Protein AF-A0A8J7HJR4-F1 (afdb_monomer_lite)

Structure (mmCIF, N/CA/C/O backbone):
data_AF-A0A8J7HJR4-F1
#
_entry.id   AF-A0A8J7HJR4-F1
#
loop_
_atom_site.group_PDB
_atom_site.id
_atom_site.type_symbol
_atom_site.label_atom_id
_atom_site.label_alt_id
_atom_site.label_comp_id
_atom_site.label_asym_id
_atom_site.label_entity_id
_atom_site.label_seq_id
_atom_site.pdbx_PDB_ins_code
_atom_site.Cartn_x
_atom_site.Cartn_y
_atom_site.Cartn_z
_atom_site.occupancy
_atom_site.B_iso_or_equiv
_atom_site.auth_seq_id
_atom_site.auth_comp_id
_atom_site.auth_asym_id
_atom_site.auth_atom_id
_atom_site.pdbx_PDB_model_num
ATOM 1 N N . MET A 1 1 ? 3.091 -7.899 -14.687 1.00 42.16 1 MET A N 1
ATOM 2 C CA . MET A 1 1 ? 3.617 -6.522 -14.605 1.00 42.16 1 MET A CA 1
ATOM 3 C C . MET A 1 1 ? 4.692 -6.532 -13.549 1.00 42.16 1 MET A C 1
ATOM 5 O O . MET A 1 1 ? 4.348 -6.659 -12.384 1.00 42.16 1 MET A O 1
ATOM 9 N N . ASN A 1 2 ? 5.954 -6.529 -13.955 1.00 44.50 2 ASN A N 1
ATOM 10 C CA . ASN A 1 2 ? 7.087 -6.546 -13.043 1.00 44.50 2 ASN A CA 1
ATOM 11 C C . ASN A 1 2 ? 7.675 -5.137 -12.958 1.00 44.50 2 ASN A C 1
ATOM 13 O O . ASN A 1 2 ? 7.742 -4.445 -13.973 1.00 44.50 2 ASN A O 1
ATOM 17 N N . ILE A 1 3 ? 8.033 -4.705 -11.754 1.00 49.38 3 ILE A N 1
ATOM 18 C CA . ILE A 1 3 ? 8.520 -3.350 -11.485 1.00 49.38 3 ILE A CA 1
ATOM 19 C C . ILE A 1 3 ? 9.956 -3.439 -11.013 1.00 49.38 3 ILE A C 1
ATOM 21 O O . ILE A 1 3 ? 10.260 -4.231 -10.126 1.00 49.38 3 ILE A O 1
ATOM 25 N N . CYS A 1 4 ? 10.804 -2.644 -11.647 1.00 39.94 4 CYS A N 1
ATOM 26 C CA . CYS A 1 4 ? 12.239 -2.572 -11.482 1.00 39.94 4 CYS A CA 1
ATOM 27 C C . CYS A 1 4 ? 12.630 -1.228 -10.867 1.00 39.94 4 CYS A C 1
ATOM 29 O O . CYS A 1 4 ? 11.958 -0.211 -11.057 1.00 39.94 4 CYS A O 1
ATOM 31 N N . THR A 1 5 ? 13.767 -1.220 -10.181 1.00 48.25 5 THR A N 1
ATOM 32 C CA . THR A 1 5 ? 14.448 0.001 -9.759 1.00 48.25 5 THR A CA 1
ATOM 33 C C . THR A 1 5 ? 15.842 0.078 -10.417 1.00 48.25 5 THR A C 1
ATOM 35 O O . THR A 1 5 ? 16.839 0.039 -9.713 1.00 48.25 5 THR A O 1
ATOM 38 N N . GLN A 1 6 ? 15.897 0.180 -11.759 1.00 42.16 6 GLN A N 1
ATOM 39 C CA . GLN A 1 6 ? 17.087 0.340 -12.652 1.00 42.16 6 GLN A CA 1
ATOM 40 C C . GLN A 1 6 ? 18.170 -0.787 -12.608 1.00 42.16 6 GLN A C 1
ATOM 42 O O . GLN A 1 6 ? 17.997 -1.717 -11.830 1.00 42.16 6 GLN A O 1
ATOM 47 N N . PRO A 1 7 ? 19.161 -0.872 -13.545 1.00 38.62 7 PRO A N 1
ATOM 48 C CA . PRO A 1 7 ? 19.097 -1.822 -14.656 1.00 38.62 7 PRO A CA 1
ATOM 49 C C . PRO A 1 7 ? 20.004 -3.073 -14.536 1.00 38.62 7 PRO A C 1
ATOM 51 O O . PRO A 1 7 ? 20.947 -3.174 -13.749 1.00 38.62 7 PRO A O 1
ATOM 54 N N . ILE A 1 8 ? 19.719 -4.056 -15.394 1.00 52.50 8 ILE A N 1
ATOM 55 C CA . ILE A 1 8 ? 19.506 -5.464 -15.023 1.00 52.50 8 ILE A CA 1
ATOM 56 C C . ILE A 1 8 ? 20.652 -6.421 -15.406 1.00 52.50 8 ILE A C 1
ATOM 58 O O . ILE A 1 8 ? 21.388 -6.226 -16.366 1.00 52.50 8 ILE A O 1
ATOM 62 N N . SER A 1 9 ? 20.733 -7.532 -14.663 1.00 31.62 9 SER A N 1
ATOM 63 C CA . SER A 1 9 ? 20.903 -8.880 -15.238 1.00 31.62 9 SER A CA 1
ATOM 64 C C . SER A 1 9 ? 20.199 -9.888 -14.310 1.00 31.62 9 SER A C 1
ATOM 66 O O . SER A 1 9 ? 20.703 -10.143 -13.220 1.00 31.62 9 SER A O 1
ATOM 68 N N . GLU A 1 10 ? 19.017 -10.341 -14.740 1.00 34.59 10 GLU A N 1
ATOM 69 C CA . GLU A 1 10 ? 18.136 -11.435 -14.276 1.00 34.59 10 GLU A CA 1
ATOM 70 C C . GLU A 1 10 ? 18.038 -11.773 -12.769 1.00 34.59 10 GLU A C 1
ATOM 72 O O . GLU A 1 10 ? 18.988 -12.221 -12.134 1.00 34.59 10 GLU A O 1
ATOM 77 N N . GLY A 1 11 ? 16.815 -11.677 -12.223 1.00 44.59 11 GLY A N 1
ATOM 78 C CA . GLY A 1 11 ? 16.329 -12.458 -11.069 1.00 44.59 11 GLY A CA 1
ATOM 79 C C . GLY A 1 11 ? 16.979 -12.241 -9.695 1.00 44.59 11 GLY A C 1
ATOM 80 O O . GLY A 1 11 ? 16.551 -12.866 -8.726 1.00 44.59 11 GLY A O 1
ATOM 81 N N . LEU A 1 12 ? 17.983 -11.376 -9.576 1.00 46.38 12 LEU A N 1
ATOM 82 C CA . LEU A 1 12 ? 18.772 -11.186 -8.361 1.00 46.38 12 LEU A CA 1
ATOM 83 C C . LEU A 1 12 ? 18.632 -9.769 -7.815 1.00 46.38 12 LEU A C 1
ATOM 85 O O . LEU A 1 12 ? 18.844 -8.793 -8.532 1.00 46.38 12 LEU A O 1
ATOM 89 N N . GLY A 1 13 ? 18.382 -9.673 -6.508 1.00 51.94 13 GLY A N 1
ATOM 90 C CA . GLY A 1 13 ? 18.598 -8.429 -5.790 1.00 51.94 13 GLY A CA 1
ATOM 91 C C . GLY A 1 13 ? 20.072 -8.029 -5.875 1.00 51.94 13 GLY A C 1
ATOM 92 O O . GLY A 1 13 ? 20.927 -8.791 -5.422 1.00 51.94 13 GLY A O 1
ATOM 93 N N . LYS A 1 14 ? 20.394 -6.876 -6.469 1.00 55.72 14 LYS A N 1
ATOM 94 C CA . LYS A 1 14 ? 21.778 -6.377 -6.530 1.00 55.72 14 LYS A CA 1
ATOM 95 C C . LYS A 1 14 ? 22.025 -5.434 -5.363 1.00 55.72 14 LYS A C 1
ATOM 97 O O . LYS A 1 14 ? 21.285 -4.473 -5.191 1.00 55.72 14 LYS A O 1
ATOM 102 N N . GLN A 1 15 ? 23.063 -5.718 -4.576 1.00 57.41 15 GLN A N 1
ATOM 103 C CA . GLN A 1 15 ? 23.584 -4.808 -3.562 1.00 57.41 15 GLN A CA 1
ATOM 104 C C . GLN A 1 15 ? 24.820 -4.105 -4.132 1.00 57.41 15 GLN A C 1
ATOM 106 O O . GLN A 1 15 ? 25.858 -4.740 -4.301 1.00 57.41 15 GLN A O 1
ATOM 111 N N . ILE A 1 16 ? 24.719 -2.814 -4.446 1.00 63.34 16 ILE A N 1
ATOM 112 C CA . ILE A 1 16 ? 25.873 -2.012 -4.876 1.00 63.34 16 ILE A CA 1
ATOM 113 C C . ILE A 1 16 ? 26.365 -1.228 -3.664 1.00 63.34 16 ILE A C 1
ATOM 115 O O . ILE A 1 16 ? 25.592 -0.477 -3.066 1.00 63.34 16 ILE A O 1
ATOM 119 N N . ILE A 1 17 ? 27.633 -1.430 -3.301 1.00 64.88 17 ILE A N 1
ATOM 120 C CA . ILE A 1 17 ? 28.303 -0.690 -2.231 1.00 64.88 17 ILE A CA 1
ATOM 121 C C . ILE A 1 17 ? 29.302 0.262 -2.872 1.00 64.88 17 ILE A C 1
ATOM 123 O O . ILE A 1 17 ? 30.333 -0.185 -3.362 1.00 64.88 17 ILE A O 1
ATOM 127 N N . ASN A 1 18 ? 28.995 1.555 -2.847 1.00 60.34 18 ASN A N 1
ATOM 128 C CA . ASN A 1 18 ? 29.923 2.626 -3.202 1.00 60.34 18 ASN A CA 1
ATOM 129 C C . ASN A 1 18 ? 29.868 3.668 -2.084 1.00 60.34 18 ASN A C 1
ATOM 131 O O . ASN A 1 18 ? 28.773 3.996 -1.624 1.00 60.34 18 ASN A O 1
ATOM 135 N N . ASP A 1 19 ? 31.021 4.182 -1.663 1.00 69.00 19 ASP A N 1
ATOM 136 C CA . ASP A 1 19 ? 31.118 5.331 -0.753 1.00 69.00 19 ASP A CA 1
ATOM 137 C C . ASP A 1 19 ? 30.2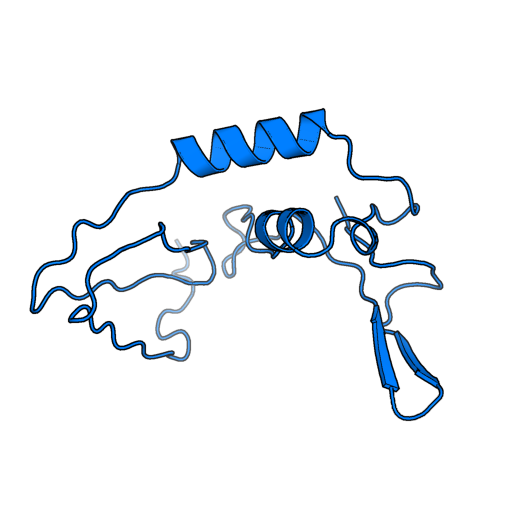57 5.190 0.524 1.00 69.00 19 ASP A C 1
ATOM 139 O O . ASP A 1 19 ? 29.402 6.025 0.810 1.00 69.00 19 ASP A O 1
ATOM 143 N N . ASP A 1 20 ? 30.426 4.082 1.260 1.00 79.81 20 ASP A N 1
ATOM 144 C CA . ASP A 1 20 ? 29.676 3.724 2.484 1.00 79.81 20 ASP A CA 1
ATOM 145 C C . ASP A 1 20 ? 28.142 3.600 2.332 1.00 79.81 20 ASP A C 1
ATOM 147 O O . ASP A 1 20 ? 27.420 3.423 3.317 1.00 79.81 20 ASP A O 1
ATOM 151 N N . SER A 1 21 ? 27.617 3.637 1.104 1.00 78.75 21 SER A N 1
ATOM 152 C CA . SER A 1 21 ? 26.189 3.492 0.811 1.00 78.75 21 SER A CA 1
ATOM 153 C C . SER A 1 21 ? 25.836 2.093 0.307 1.00 78.75 21 SER A C 1
ATOM 155 O O . SER A 1 21 ? 26.672 1.380 -0.242 1.00 78.75 21 SER A O 1
ATOM 157 N N . VAL A 1 22 ? 24.575 1.693 0.487 1.00 80.31 22 VAL A N 1
ATOM 158 C CA . VAL A 1 22 ? 24.025 0.435 -0.026 1.00 80.31 22 VAL A CA 1
ATOM 159 C C . VAL A 1 22 ? 22.833 0.744 -0.924 1.00 80.31 22 VAL A C 1
ATOM 161 O O . VAL A 1 22 ? 21.818 1.256 -0.452 1.00 80.31 22 VAL A O 1
ATOM 164 N N . ARG A 1 23 ? 22.928 0.385 -2.206 1.00 79.62 23 ARG A N 1
ATOM 165 C CA . ARG A 1 23 ? 21.805 0.414 -3.153 1.00 79.62 23 ARG A CA 1
ATOM 166 C C . ARG A 1 23 ? 21.279 -0.998 -3.366 1.00 79.62 23 ARG A C 1
ATOM 168 O O . ARG A 1 23 ? 22.071 -1.898 -3.627 1.00 79.62 23 ARG A O 1
ATOM 175 N N . ILE A 1 24 ? 19.964 -1.172 -3.244 1.00 79.25 24 ILE A N 1
ATOM 176 C CA . ILE A 1 24 ? 19.267 -2.447 -3.444 1.00 79.25 24 ILE A CA 1
ATOM 177 C C . ILE A 1 24 ? 18.282 -2.278 -4.590 1.00 79.25 24 ILE A C 1
ATOM 179 O O . ILE A 1 24 ? 17.443 -1.381 -4.549 1.00 79.25 24 ILE A O 1
ATOM 183 N N . GLU A 1 25 ? 18.363 -3.169 -5.567 1.00 78.00 25 GLU A N 1
ATOM 184 C CA . GLU A 1 25 ? 17.451 -3.214 -6.708 1.00 78.00 25 GLU A CA 1
ATOM 185 C C . GLU A 1 25 ? 16.785 -4.576 -6.765 1.00 78.00 25 GLU A C 1
ATOM 187 O O . GLU A 1 25 ? 17.440 -5.578 -6.497 1.00 78.00 25 GLU A O 1
ATOM 192 N N . TYR A 1 26 ? 15.498 -4.635 -7.085 1.00 81.12 26 TYR A N 1
ATOM 193 C CA . TYR A 1 26 ? 14.780 -5.898 -7.229 1.00 81.12 26 TYR A CA 1
ATOM 194 C C . TYR A 1 26 ? 13.616 -5.745 -8.201 1.00 81.12 26 TYR A C 1
ATOM 196 O O . TYR A 1 26 ? 13.035 -4.671 -8.339 1.00 81.12 26 TYR A O 1
ATOM 204 N N . ILE A 1 27 ? 13.284 -6.853 -8.862 1.00 85.19 27 ILE A N 1
ATOM 205 C CA . ILE A 1 27 ? 12.167 -6.954 -9.793 1.00 85.19 27 ILE A CA 1
ATOM 206 C C . ILE A 1 27 ? 11.099 -7.829 -9.153 1.00 85.19 27 ILE A C 1
ATOM 208 O O . ILE A 1 27 ? 11.384 -8.938 -8.699 1.00 85.19 27 ILE A O 1
ATOM 212 N N . PHE A 1 28 ? 9.863 -7.342 -9.107 1.00 85.75 28 PHE A N 1
ATOM 213 C CA . PHE A 1 28 ? 8.748 -8.087 -8.527 1.00 85.75 28 PHE A CA 1
ATOM 214 C C . PHE A 1 28 ? 7.452 -7.836 -9.289 1.00 85.75 28 PHE A C 1
ATOM 216 O O . PHE A 1 28 ? 7.232 -6.750 -9.825 1.00 85.75 28 PHE A O 1
ATOM 223 N N . SER A 1 29 ? 6.563 -8.830 -9.298 1.00 90.50 29 SER A N 1
ATOM 224 C CA . SER A 1 29 ? 5.235 -8.673 -9.885 1.00 90.50 29 SER A CA 1
ATOM 225 C C . SER A 1 29 ? 4.372 -7.724 -9.051 1.00 90.50 29 SER A C 1
ATOM 227 O O . SER A 1 29 ? 4.148 -7.952 -7.865 1.00 90.50 29 SER A O 1
ATOM 229 N N . ALA A 1 30 ? 3.835 -6.685 -9.692 1.00 90.94 30 ALA A N 1
ATOM 230 C CA . ALA A 1 30 ? 2.886 -5.727 -9.125 1.00 90.94 30 ALA A CA 1
ATOM 231 C C . ALA A 1 30 ? 1.641 -6.419 -8.552 1.00 90.94 30 ALA A C 1
ATOM 233 O O . ALA A 1 30 ? 1.087 -6.009 -7.534 1.00 90.94 30 ALA A O 1
ATOM 234 N N . VAL A 1 31 ? 1.210 -7.481 -9.230 1.00 92.56 31 VAL A N 1
ATOM 235 C CA . VAL A 1 31 ? 0.082 -8.321 -8.852 1.00 92.56 31 VAL A CA 1
ATOM 236 C C . VAL A 1 31 ? 0.619 -9.723 -8.620 1.00 92.56 31 VAL A C 1
ATOM 238 O O . VAL A 1 31 ? 1.299 -10.275 -9.484 1.00 92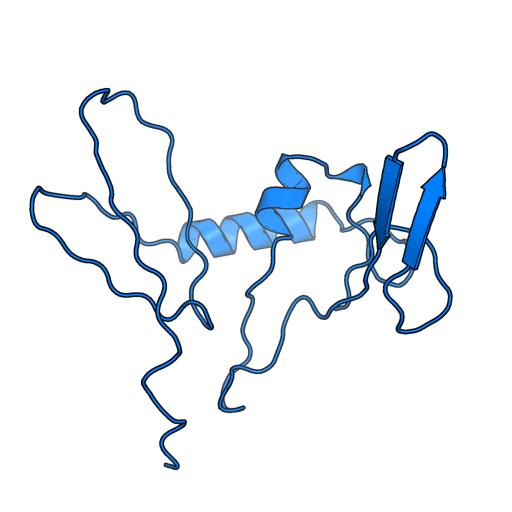.56 31 VAL A O 1
ATOM 241 N N . THR A 1 32 ? 0.331 -10.281 -7.450 1.00 89.88 32 THR A N 1
ATOM 242 C CA . THR A 1 32 ? 0.769 -11.622 -7.060 1.00 89.88 32 THR A CA 1
ATOM 243 C C . THR A 1 32 ? -0.421 -12.488 -6.677 1.00 89.88 32 THR A C 1
ATOM 245 O O . THR A 1 32 ? -1.516 -11.994 -6.402 1.00 89.88 32 THR A O 1
ATOM 248 N N . SER A 1 33 ? -0.218 -13.800 -6.631 1.00 90.38 33 SER A N 1
ATOM 249 C CA . SER A 1 33 ? -1.234 -14.704 -6.103 1.00 90.38 33 SER A CA 1
ATOM 250 C C . SER A 1 33 ? -1.322 -14.545 -4.588 1.00 90.38 33 SER A C 1
ATOM 252 O O . SER A 1 33 ? -0.314 -14.536 -3.882 1.00 90.38 33 SER A O 1
ATOM 254 N N . SER A 1 34 ? -2.545 -14.452 -4.070 1.00 88.31 34 SER A N 1
ATOM 255 C CA . SER A 1 34 ? -2.806 -14.529 -2.633 1.00 88.31 34 SER A CA 1
ATOM 256 C C . SER A 1 34 ? -2.181 -15.796 -2.045 1.00 88.31 34 SER A C 1
ATOM 258 O O . SER A 1 34 ? -2.019 -16.803 -2.736 1.00 88.31 34 SER A O 1
ATOM 260 N N . ARG A 1 35 ? -1.913 -15.790 -0.736 1.00 81.62 35 ARG A N 1
ATOM 261 C CA . ARG A 1 35 ? -1.302 -16.923 -0.019 1.00 81.62 35 ARG A CA 1
ATOM 262 C C . ARG A 1 35 ? -1.969 -18.284 -0.285 1.00 81.62 35 ARG A C 1
ATOM 264 O O . ARG A 1 35 ? -1.300 -19.306 -0.195 1.00 81.62 35 ARG A O 1
ATOM 271 N N . CYS A 1 36 ? -3.265 -18.300 -0.597 1.00 79.62 36 CYS A N 1
ATOM 272 C CA . CYS A 1 36 ? -4.037 -19.517 -0.863 1.00 79.62 36 CYS A CA 1
ATOM 273 C C . CYS A 1 36 ? -4.322 -19.766 -2.351 1.00 79.62 36 CYS A C 1
ATOM 275 O O . CYS A 1 36 ? -5.134 -20.625 -2.664 1.00 79.62 36 CYS A O 1
ATOM 277 N N . GLY A 1 37 ? -3.720 -19.000 -3.264 1.00 78.62 37 GLY A N 1
ATOM 278 C CA . GLY A 1 37 ? -3.826 -19.185 -4.717 1.00 78.62 37 GLY A CA 1
ATOM 279 C C . GLY A 1 37 ? -5.161 -18.784 -5.357 1.00 78.62 37 GLY A C 1
ATOM 280 O O . GLY A 1 37 ? -5.227 -18.651 -6.571 1.00 78.62 37 GLY A O 1
ATOM 281 N N . ASN A 1 38 ? -6.211 -18.535 -4.572 1.00 81.75 38 ASN A N 1
ATOM 282 C CA . ASN A 1 38 ? -7.568 -18.342 -5.105 1.00 81.75 38 ASN A CA 1
ATOM 283 C C . ASN A 1 38 ? -7.831 -16.954 -5.712 1.00 81.75 38 ASN A C 1
ATOM 285 O O . ASN A 1 38 ? -8.802 -16.775 -6.437 1.00 81.75 38 ASN A O 1
ATOM 289 N N . HIS A 1 39 ? -7.002 -15.961 -5.390 1.00 88.44 39 HIS A N 1
ATOM 290 C CA . HIS A 1 39 ? -7.190 -14.574 -5.819 1.00 88.44 39 HIS A CA 1
ATOM 291 C C . HIS A 1 39 ? -5.860 -13.934 -6.198 1.00 88.44 39 HIS A C 1
ATOM 293 O O . HIS A 1 39 ? -4.825 -14.284 -5.628 1.00 88.44 39 HIS A O 1
ATOM 299 N N . GLN A 1 40 ? -5.912 -12.964 -7.106 1.00 93.00 40 GLN A N 1
ATOM 300 C CA . GLN A 1 40 ? -4.822 -12.027 -7.357 1.00 93.00 40 GLN A CA 1
ATOM 301 C C . GLN A 1 40 ? -4.902 -10.872 -6.353 1.00 93.00 40 GLN A C 1
ATOM 303 O O . GLN A 1 40 ? -5.994 -10.408 -6.026 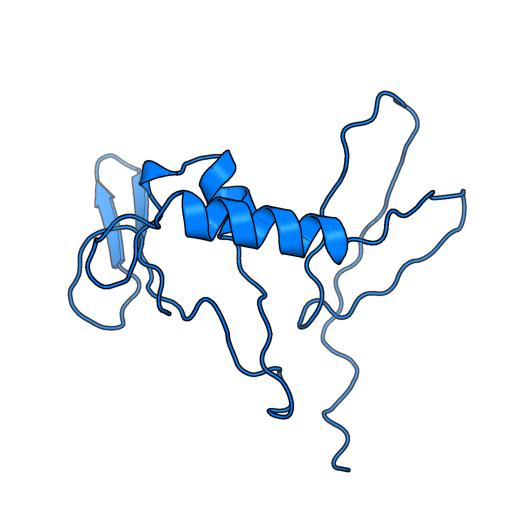1.00 93.00 40 GLN A O 1
ATOM 308 N N . VAL A 1 41 ? -3.756 -10.423 -5.851 1.00 93.06 41 VAL A N 1
ATOM 309 C CA . VAL A 1 41 ? -3.656 -9.337 -4.873 1.00 93.06 41 VAL A CA 1
ATOM 310 C C . VAL A 1 41 ? -2.646 -8.295 -5.334 1.00 93.06 41 VAL A C 1
ATOM 312 O O . VAL A 1 41 ? -1.577 -8.623 -5.851 1.00 93.06 41 VAL A O 1
ATOM 315 N N . PHE A 1 42 ? -2.995 -7.030 -5.123 1.00 94.31 42 PHE A N 1
ATOM 316 C CA . PHE A 1 42 ? -2.128 -5.880 -5.350 1.00 94.31 42 PHE A CA 1
ATOM 317 C C . PHE A 1 42 ? -1.639 -5.385 -3.987 1.00 94.31 42 PHE A C 1
ATOM 319 O O . PHE A 1 42 ? -2.279 -4.559 -3.345 1.00 94.31 42 PHE A O 1
ATOM 326 N N . ILE A 1 43 ? -0.549 -5.983 -3.503 1.00 91.81 43 ILE A N 1
ATOM 327 C CA . ILE A 1 43 ? 0.079 -5.654 -2.216 1.00 91.81 43 ILE A CA 1
ATOM 328 C C . ILE A 1 43 ? 1.537 -5.335 -2.490 1.00 91.81 43 ILE A C 1
ATOM 330 O O . ILE A 1 43 ? 2.384 -6.221 -2.563 1.00 91.81 43 ILE A O 1
ATOM 334 N N . ASN A 1 44 ? 1.806 -4.056 -2.713 1.00 92.12 44 ASN A N 1
ATOM 335 C CA . ASN A 1 44 ? 3.124 -3.545 -3.049 1.00 92.12 44 ASN A CA 1
ATOM 336 C C . ASN A 1 44 ? 3.236 -2.066 -2.641 1.00 92.12 44 ASN A C 1
ATOM 338 O O . ASN A 1 44 ? 2.306 -1.491 -2.073 1.00 92.12 44 ASN A O 1
ATOM 342 N N . SER A 1 45 ? 4.375 -1.454 -2.961 1.00 90.75 45 SER A N 1
ATOM 343 C CA . SER A 1 45 ? 4.693 -0.070 -2.600 1.00 90.75 45 SER A CA 1
ATOM 344 C C . SER A 1 45 ? 4.676 0.903 -3.785 1.00 90.75 45 SER A C 1
ATOM 346 O O . SER A 1 45 ? 5.200 2.000 -3.657 1.00 90.75 45 SER A O 1
ATOM 348 N N . ILE A 1 46 ? 4.070 0.559 -4.927 1.00 93.50 46 ILE A N 1
ATOM 349 C CA . ILE A 1 46 ? 4.050 1.424 -6.127 1.00 93.50 46 ILE A CA 1
ATOM 350 C C . ILE A 1 46 ? 3.487 2.809 -5.813 1.00 93.50 46 ILE A C 1
ATOM 352 O O . ILE A 1 46 ? 4.129 3.814 -6.102 1.00 93.50 46 ILE A O 1
ATOM 356 N N . LEU A 1 47 ? 2.300 2.860 -5.199 1.00 93.88 47 LEU A N 1
ATOM 357 C CA . LEU A 1 47 ? 1.612 4.111 -4.873 1.00 93.88 47 LEU A CA 1
ATOM 358 C C . LEU A 1 47 ? 2.451 5.026 -3.960 1.00 93.88 47 LEU A C 1
ATOM 360 O O . LEU A 1 47 ? 2.695 6.167 -4.354 1.00 93.88 47 LEU A O 1
ATOM 364 N N . PRO A 1 48 ? 2.933 4.574 -2.781 1.00 92.75 48 PRO A N 1
ATOM 365 C CA . PRO A 1 48 ? 3.751 5.429 -1.925 1.00 92.75 48 PRO A CA 1
ATOM 366 C C . PRO A 1 48 ? 5.122 5.748 -2.534 1.00 92.75 48 PRO A C 1
ATOM 368 O O . PRO A 1 48 ? 5.591 6.874 -2.390 1.00 92.75 48 PRO A O 1
ATOM 371 N N . THR A 1 49 ? 5.762 4.812 -3.243 1.00 92.25 49 THR A N 1
ATOM 372 C CA . THR A 1 49 ? 7.058 5.078 -3.884 1.00 92.25 49 THR A CA 1
ATOM 373 C C . THR A 1 49 ? 6.925 6.129 -4.978 1.00 92.25 49 THR A C 1
ATOM 375 O O . THR A 1 49 ? 7.737 7.044 -5.011 1.00 92.25 49 THR A O 1
ATOM 378 N N . MET A 1 50 ? 5.877 6.085 -5.806 1.00 93.12 50 MET A N 1
ATOM 379 C CA . MET A 1 50 ? 5.654 7.107 -6.834 1.00 93.12 50 MET A CA 1
ATOM 380 C C . MET A 1 50 ? 5.474 8.514 -6.235 1.00 93.12 50 MET A C 1
ATOM 382 O O . MET A 1 50 ? 5.863 9.500 -6.849 1.00 93.12 50 MET A O 1
ATOM 386 N N . GLN A 1 51 ? 4.911 8.622 -5.027 1.00 90.38 51 GLN A N 1
ATOM 387 C CA . GLN A 1 51 ? 4.755 9.905 -4.333 1.00 90.38 51 GLN A CA 1
ATOM 388 C C . GLN A 1 51 ? 6.059 10.412 -3.703 1.00 90.38 51 GLN A C 1
ATOM 390 O O . GLN A 1 51 ? 6.284 11.619 -3.658 1.00 90.38 51 GLN A O 1
ATOM 395 N N . LEU A 1 52 ? 6.892 9.510 -3.176 1.00 90.44 52 LEU A N 1
ATOM 396 C CA . LEU A 1 52 ? 8.098 9.867 -2.422 1.00 90.44 52 LEU A CA 1
ATOM 397 C C . LEU A 1 52 ? 9.350 9.970 -3.296 1.00 90.44 52 LEU A C 1
ATOM 399 O O . LEU A 1 52 ? 10.196 10.826 -3.057 1.00 90.44 52 LEU A O 1
ATOM 403 N N . ASN A 1 53 ? 9.495 9.065 -4.260 1.00 90.38 53 ASN A N 1
ATOM 404 C CA . ASN A 1 53 ? 10.659 8.954 -5.127 1.00 90.38 53 ASN A CA 1
ATOM 405 C C . ASN A 1 53 ? 10.270 8.273 -6.459 1.00 90.38 53 ASN A C 1
ATOM 407 O O . ASN A 1 53 ? 10.499 7.076 -6.636 1.00 90.38 53 ASN A O 1
ATOM 411 N N . PRO A 1 54 ? 9.642 9.000 -7.397 1.00 89.56 54 PRO A N 1
ATOM 412 C CA . PRO A 1 54 ? 9.182 8.428 -8.663 1.00 89.56 54 PRO A CA 1
ATOM 413 C C . PRO A 1 54 ? 10.328 7.935 -9.559 1.00 89.56 54 PRO A C 1
ATOM 415 O O . PRO A 1 54 ? 10.150 6.988 -10.318 1.00 89.56 54 PRO A O 1
ATOM 418 N N . GLU A 1 55 ? 11.518 8.533 -9.455 1.00 88.31 55 GLU A N 1
ATOM 419 C CA . GLU A 1 55 ? 12.652 8.257 -10.350 1.00 88.31 55 GLU A CA 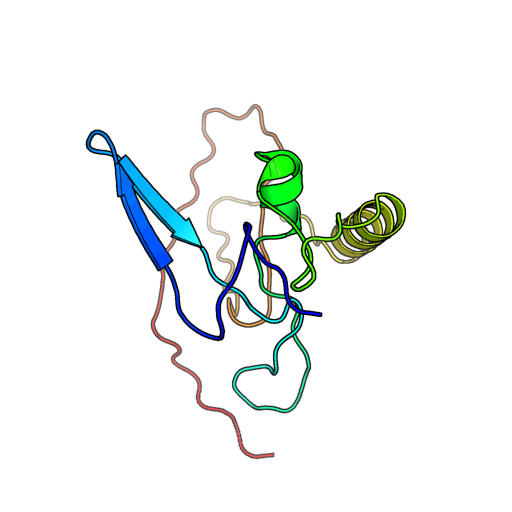1
ATOM 420 C C . GLU A 1 55 ? 13.193 6.828 -10.223 1.00 88.31 55 GLU A C 1
ATOM 422 O O . GLU A 1 55 ? 13.747 6.279 -11.182 1.00 88.31 55 GLU A O 1
ATOM 427 N N . VAL A 1 56 ? 13.006 6.211 -9.051 1.00 88.31 56 VAL A N 1
ATOM 428 C CA . VAL A 1 56 ? 13.452 4.840 -8.791 1.00 88.31 56 VAL A CA 1
ATOM 429 C C . VAL A 1 56 ? 12.456 3.788 -9.267 1.00 88.31 56 VAL A C 1
ATOM 431 O O . VAL A 1 56 ? 12.768 2.613 -9.151 1.00 88.31 56 VAL A O 1
ATOM 434 N N . LEU A 1 57 ? 11.276 4.156 -9.776 1.00 90.88 57 LEU A N 1
ATOM 435 C CA . LEU A 1 57 ? 10.219 3.204 -10.115 1.00 90.88 57 LEU A CA 1
ATOM 436 C C . LEU A 1 57 ? 10.030 3.078 -11.631 1.00 90.88 57 LEU A C 1
ATOM 438 O O . LEU A 1 57 ? 9.615 4.024 -12.296 1.00 90.88 57 LEU A O 1
ATOM 442 N N . ARG A 1 58 ? 10.311 1.895 -12.183 1.00 92.00 58 ARG A N 1
ATOM 443 C CA . ARG A 1 58 ? 10.220 1.608 -13.625 1.00 92.00 58 ARG A CA 1
ATOM 444 C C . ARG A 1 58 ? 9.622 0.233 -13.871 1.00 92.00 58 ARG A C 1
ATOM 446 O O . ARG A 1 58 ? 9.534 -0.582 -12.956 1.00 92.00 58 ARG A O 1
ATOM 453 N N . PHE A 1 59 ? 9.194 -0.049 -15.091 1.00 91.88 59 PHE A N 1
ATOM 454 C CA . PHE A 1 59 ? 8.923 -1.427 -15.486 1.00 91.88 59 PHE A CA 1
ATOM 455 C C . PHE A 1 59 ? 10.224 -2.224 -15.623 1.00 91.88 59 PHE A C 1
ATOM 457 O O . PHE A 1 59 ? 11.323 -1.673 -15.625 1.00 91.88 59 PHE A O 1
ATOM 464 N N . GLU A 1 60 ? 10.098 -3.548 -15.695 1.00 90.12 60 GLU A N 1
ATOM 465 C CA . GLU A 1 60 ? 11.222 -4.467 -15.919 1.00 90.12 60 GLU A CA 1
ATOM 466 C C . GLU A 1 60 ? 12.027 -4.170 -17.193 1.00 90.12 60 GLU A C 1
ATOM 468 O O . GLU A 1 60 ? 13.197 -4.508 -17.254 1.00 90.12 60 GLU A O 1
ATOM 473 N N . ASP A 1 61 ? 11.452 -3.507 -18.188 1.00 90.19 61 ASP A N 1
ATOM 474 C CA . ASP A 1 61 ? 12.157 -3.082 -19.402 1.00 90.19 61 ASP A CA 1
ATOM 475 C C . ASP A 1 61 ? 12.767 -1.668 -19.292 1.00 90.19 61 ASP A C 1
ATOM 477 O O . ASP A 1 61 ? 13.076 -1.046 -20.307 1.00 90.19 61 ASP A O 1
ATOM 481 N N . ASP A 1 62 ? 12.904 -1.146 -18.068 1.00 88.88 62 ASP A N 1
ATOM 482 C CA . ASP A 1 62 ? 13.351 0.213 -17.730 1.00 88.88 62 ASP A CA 1
ATOM 483 C C . ASP A 1 62 ? 12.451 1.351 -18.246 1.00 88.88 62 ASP A C 1
ATOM 485 O O . ASP A 1 62 ? 12.742 2.537 -18.014 1.00 88.88 62 ASP A O 1
ATOM 489 N N . SER A 1 63 ? 11.324 1.031 -18.889 1.00 93.12 63 SER A N 1
ATOM 490 C CA . SER A 1 63 ? 10.352 2.044 -19.281 1.00 93.12 63 SER A CA 1
ATOM 491 C C . SER A 1 63 ? 9.694 2.675 -18.052 1.00 93.12 63 SER A C 1
ATOM 493 O O . SER A 1 63 ? 9.552 2.070 -16.984 1.00 93.12 63 SER A O 1
ATOM 495 N N . GLU A 1 64 ? 9.339 3.951 -18.176 1.00 93.12 64 GLU A N 1
ATOM 496 C CA . GLU A 1 64 ? 8.643 4.671 -17.113 1.00 93.12 64 GLU A CA 1
ATOM 497 C C . GLU A 1 64 ? 7.227 4.136 -16.950 1.00 93.12 64 GLU A C 1
ATOM 499 O O . GLU A 1 64 ? 6.588 3.736 -17.922 1.00 93.12 64 GLU A O 1
ATOM 504 N N . ILE A 1 65 ? 6.714 4.171 -15.720 1.00 93.19 65 ILE A N 1
ATOM 505 C CA . ILE A 1 65 ? 5.306 3.868 -15.484 1.00 93.19 65 ILE A CA 1
ATOM 506 C C . ILE A 1 65 ? 4.478 5.050 -16.011 1.00 93.19 65 ILE A C 1
ATOM 508 O O . ILE A 1 65 ? 4.644 6.166 -15.511 1.00 93.19 65 ILE A O 1
ATOM 512 N N . PRO A 1 66 ? 3.573 4.832 -16.982 1.00 94.88 66 PRO A N 1
ATOM 513 C CA . PRO A 1 66 ? 2.775 5.901 -17.557 1.00 94.88 66 PRO A CA 1
ATOM 514 C C . PRO A 1 66 ? 1.935 6.644 -16.509 1.00 94.88 66 PRO A C 1
ATOM 516 O O . PRO A 1 66 ? 1.389 6.057 -15.568 1.00 94.88 66 PRO A O 1
ATOM 519 N N . ALA A 1 67 ? 1.813 7.962 -16.675 1.00 94.44 67 ALA A N 1
ATOM 520 C CA . ALA A 1 67 ? 1.099 8.813 -15.725 1.00 94.44 67 ALA A CA 1
ATOM 521 C C . ALA A 1 67 ? -0.408 8.497 -15.650 1.00 94.44 67 ALA A C 1
ATOM 523 O O . ALA A 1 67 ? -1.016 8.634 -14.590 1.00 94.44 67 ALA A O 1
ATOM 524 N N . ASP A 1 68 ? -1.009 8.058 -16.755 1.00 97.00 68 ASP A N 1
ATOM 525 C CA . ASP A 1 68 ? -2.397 7.597 -16.831 1.00 97.00 68 ASP A CA 1
ATOM 526 C C . ASP A 1 68 ? -2.617 6.303 -16.036 1.00 97.00 68 ASP A C 1
ATOM 528 O O . ASP A 1 68 ? -3.586 6.224 -15.282 1.00 97.00 68 ASP A O 1
ATOM 532 N N . VAL A 1 69 ? -1.675 5.355 -16.093 1.00 95.06 69 VAL A N 1
ATOM 533 C CA . VAL A 1 69 ? -1.690 4.150 -15.244 1.00 95.06 69 VAL A CA 1
ATOM 534 C C . VAL A 1 69 ? -1.646 4.538 -13.766 1.00 95.06 69 VAL A C 1
ATOM 536 O O . VAL A 1 69 ? -2.448 4.055 -12.967 1.00 95.06 69 VAL A O 1
ATOM 539 N N . MET A 1 70 ? -0.747 5.448 -13.378 1.00 95.62 70 MET A N 1
ATOM 540 C CA . MET A 1 70 ? -0.681 5.910 -11.988 1.00 95.62 70 MET A CA 1
ATOM 541 C C . MET A 1 70 ? -1.946 6.646 -11.553 1.00 95.62 70 MET A C 1
ATOM 543 O O . MET A 1 70 ? -2.380 6.495 -10.408 1.00 95.62 70 MET A O 1
ATOM 547 N N . LYS A 1 71 ? -2.551 7.435 -12.441 1.00 96.81 71 LYS A N 1
ATOM 548 C CA . LYS A 1 71 ? -3.819 8.114 -12.176 1.00 96.81 71 LYS A CA 1
ATOM 549 C C . LYS A 1 71 ? -4.938 7.103 -11.918 1.00 96.81 71 LYS A C 1
ATOM 551 O O . LYS A 1 71 ? -5.597 7.201 -10.886 1.00 96.81 71 LYS A O 1
ATOM 556 N N . GLU A 1 72 ? -5.096 6.108 -12.789 1.00 97.75 72 GLU A N 1
ATOM 557 C CA . GLU A 1 72 ? -6.099 5.050 -12.633 1.00 97.75 72 GLU A CA 1
ATOM 558 C C . GLU A 1 72 ? -5.894 4.269 -11.326 1.00 97.75 72 GLU A C 1
ATOM 560 O O . GLU A 1 72 ? -6.842 4.057 -10.568 1.00 97.75 72 GLU A O 1
ATOM 565 N N . LEU A 1 73 ? -4.649 3.898 -11.005 1.00 96.31 73 LEU A N 1
ATOM 566 C CA . LEU A 1 73 ? -4.333 3.207 -9.752 1.00 96.31 73 LEU A CA 1
ATOM 567 C C . LEU A 1 73 ? -4.737 4.028 -8.520 1.00 96.31 73 LEU A C 1
ATOM 569 O O . LEU A 1 73 ? -5.298 3.467 -7.578 1.00 96.31 73 LEU A O 1
ATOM 573 N N . ASN A 1 74 ? -4.487 5.341 -8.518 1.00 96.19 74 ASN A N 1
ATOM 574 C CA . ASN A 1 74 ? -4.904 6.217 -7.420 1.00 96.19 74 ASN A CA 1
ATOM 575 C C . ASN A 1 74 ? -6.434 6.336 -7.330 1.00 96.19 74 ASN A C 1
ATOM 577 O O . ASN A 1 74 ? -6.978 6.271 -6.230 1.00 96.19 74 ASN A O 1
ATOM 581 N N . GLU A 1 75 ? -7.137 6.459 -8.458 1.00 97.94 75 GLU A N 1
ATOM 582 C CA . GLU A 1 75 ? -8.607 6.512 -8.492 1.00 97.94 75 GLU A CA 1
ATOM 583 C C . GLU A 1 75 ? -9.238 5.214 -7.967 1.00 97.94 75 GLU A C 1
ATOM 585 O O . GLU A 1 75 ? -10.198 5.246 -7.193 1.00 97.94 75 GLU A O 1
ATOM 590 N N . ILE A 1 76 ? -8.680 4.057 -8.339 1.00 97.19 76 ILE A N 1
ATOM 591 C CA . ILE A 1 76 ? -9.104 2.754 -7.817 1.00 97.19 76 ILE A CA 1
ATOM 592 C C . ILE A 1 76 ? -8.817 2.662 -6.317 1.00 97.19 76 ILE A C 1
ATOM 594 O O . ILE A 1 76 ? -9.700 2.253 -5.563 1.00 97.19 76 ILE A O 1
ATOM 598 N N . ALA A 1 77 ? -7.614 3.040 -5.879 1.00 95.88 77 ALA A N 1
ATOM 599 C CA . ALA A 1 77 ? -7.234 2.993 -4.472 1.00 95.88 77 ALA A CA 1
ATOM 600 C C . ALA A 1 77 ? -8.157 3.864 -3.614 1.00 95.88 77 ALA A C 1
ATOM 602 O O . ALA A 1 77 ? -8.670 3.388 -2.605 1.00 95.88 77 ALA A O 1
ATOM 603 N N . GLU A 1 78 ? -8.435 5.096 -4.038 1.00 96.06 78 GLU A N 1
ATOM 604 C CA . GLU A 1 78 ? -9.344 6.012 -3.346 1.00 96.06 78 GLU A CA 1
ATOM 605 C C . GLU A 1 78 ? -10.766 5.434 -3.279 1.00 96.06 78 GLU A C 1
ATOM 607 O O . GLU A 1 78 ? -11.360 5.374 -2.206 1.00 96.06 78 GLU A O 1
ATOM 612 N N . ARG A 1 79 ? -11.283 4.900 -4.394 1.00 97.81 79 ARG A N 1
ATOM 613 C CA . ARG A 1 79 ? -12.622 4.290 -4.453 1.00 97.81 79 ARG A CA 1
ATOM 614 C C . ARG A 1 79 ? -12.770 3.047 -3.571 1.00 97.81 79 ARG A C 1
ATOM 616 O O . ARG A 1 79 ? -13.869 2.771 -3.098 1.00 97.81 79 ARG A O 1
ATOM 623 N N . LEU A 1 80 ? -11.705 2.265 -3.407 1.00 96.50 80 LEU A N 1
ATOM 624 C CA . LEU A 1 80 ? -11.701 1.052 -2.581 1.00 96.50 80 LEU A CA 1
ATOM 625 C C . LEU A 1 80 ? -11.314 1.320 -1.119 1.00 96.50 80 LEU A C 1
ATOM 627 O O . LEU A 1 80 ? -11.440 0.421 -0.287 1.00 96.50 80 LEU A O 1
ATOM 631 N N . THR A 1 81 ? -10.827 2.520 -0.798 1.00 96.31 81 THR A N 1
ATOM 632 C CA . THR A 1 81 ? -10.385 2.862 0.553 1.00 96.31 81 THR A CA 1
ATOM 633 C C . THR A 1 81 ? -11.582 3.102 1.460 1.00 96.31 81 THR A C 1
ATOM 635 O O . THR A 1 81 ? -12.417 3.967 1.213 1.00 96.31 81 THR A O 1
ATOM 638 N N . THR A 1 82 ? -11.619 2.376 2.573 1.00 95.94 82 THR A N 1
ATOM 639 C CA . THR A 1 82 ? -12.562 2.642 3.661 1.00 95.94 82 THR A CA 1
ATOM 640 C C . THR A 1 82 ? -11.890 3.516 4.713 1.00 95.94 82 THR A C 1
ATOM 642 O O . THR A 1 82 ? -10.892 3.119 5.318 1.00 95.94 82 THR A O 1
ATOM 645 N N . GLU A 1 83 ? -12.451 4.694 4.978 1.00 94.88 83 GLU A N 1
ATOM 646 C CA . GLU A 1 83 ? -11.944 5.575 6.029 1.00 94.88 83 GLU A CA 1
ATOM 647 C C . GLU A 1 83 ? -12.403 5.120 7.418 1.00 94.88 83 GLU A C 1
ATOM 649 O O . GLU A 1 83 ? -13.582 4.862 7.658 1.00 94.88 83 GLU A O 1
ATOM 654 N N . MET A 1 84 ? -11.455 5.031 8.354 1.00 92.94 84 MET A N 1
ATOM 655 C CA . MET A 1 84 ? -11.716 4.616 9.733 1.00 92.94 84 MET A CA 1
ATOM 656 C C . MET A 1 84 ? -11.776 5.828 10.663 1.00 92.94 84 MET A C 1
ATOM 658 O O . MET A 1 84 ? -10.746 6.420 11.002 1.00 92.94 84 MET A O 1
ATOM 662 N N . ALA A 1 85 ? -12.985 6.164 11.113 1.00 92.25 85 ALA A N 1
ATOM 663 C CA . ALA A 1 85 ? -13.250 7.203 12.107 1.00 92.25 85 ALA A CA 1
ATOM 664 C C . ALA A 1 85 ? -13.026 6.681 13.540 1.00 92.25 85 ALA A C 1
ATOM 666 O O . ALA A 1 85 ? -13.967 6.533 14.319 1.00 92.25 85 ALA A O 1
ATOM 667 N N . TRP A 1 86 ? -11.762 6.382 13.855 1.00 93.25 86 TRP A N 1
ATOM 668 C CA . TRP A 1 86 ? -11.319 5.773 15.112 1.00 93.25 86 TRP A CA 1
ATOM 669 C C . TRP A 1 86 ? -11.927 6.407 16.367 1.00 93.25 86 TRP A C 1
ATOM 671 O O . TRP A 1 86 ? -11.807 7.613 16.588 1.00 93.25 86 TRP A O 1
ATOM 681 N N . GLN A 1 87 ? -12.472 5.560 17.234 1.00 93.50 87 GLN A N 1
ATOM 682 C CA . GLN A 1 87 ? -12.860 5.871 18.602 1.00 93.50 87 GLN A CA 1
ATOM 683 C C . GLN A 1 87 ? -11.928 5.178 19.598 1.00 93.50 87 GLN A C 1
ATOM 685 O O . GLN A 1 87 ? -11.265 4.177 19.311 1.00 93.50 87 GLN A O 1
ATOM 690 N N . LYS A 1 88 ? -11.857 5.722 20.815 1.00 94.56 88 LYS A N 1
ATOM 691 C CA . LYS A 1 88 ? -11.063 5.112 21.884 1.00 94.56 88 LYS A CA 1
ATOM 692 C C . LYS A 1 88 ? -11.591 3.707 22.183 1.00 94.56 88 LYS A C 1
ATOM 694 O O . LYS A 1 88 ? -12.736 3.555 22.592 1.00 94.56 88 LYS A O 1
ATOM 699 N N . GLY A 1 89 ? -10.708 2.716 22.079 1.00 95.50 89 GLY A N 1
ATOM 700 C CA . GLY A 1 89 ? -11.026 1.311 22.342 1.00 95.50 89 GLY A CA 1
ATOM 701 C C . GLY A 1 89 ? -11.332 0.493 21.088 1.00 95.50 89 GLY A C 1
ATOM 702 O O . GLY A 1 89 ? -11.405 -0.729 21.197 1.00 95.50 89 GLY A O 1
ATOM 703 N N . ASP A 1 90 ? -11.442 1.126 19.917 1.00 96.75 90 ASP A N 1
ATOM 704 C CA . ASP A 1 90 ? -11.579 0.410 18.651 1.00 96.75 90 ASP A CA 1
ATOM 705 C C . ASP A 1 90 ? -10.355 -0.469 18.378 1.00 96.75 90 ASP A C 1
ATOM 707 O 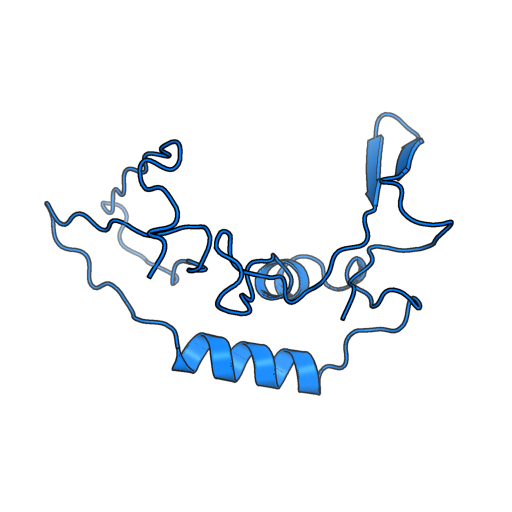O . ASP A 1 90 ? -9.206 -0.096 18.640 1.00 96.75 90 ASP A O 1
ATOM 711 N N . ILE A 1 91 ? -10.612 -1.640 17.798 1.00 95.75 91 ILE A N 1
ATOM 712 C CA . ILE A 1 91 ? -9.590 -2.585 17.358 1.00 95.75 91 ILE A CA 1
ATOM 713 C C . ILE A 1 91 ? -9.899 -2.961 15.914 1.00 95.75 91 ILE A C 1
ATOM 715 O O . ILE A 1 91 ? -10.970 -3.488 15.619 1.00 95.75 91 ILE A O 1
ATOM 719 N N . LEU A 1 92 ? -8.934 -2.735 15.025 1.00 94.62 92 LEU A N 1
ATOM 720 C CA . LEU A 1 92 ? -8.981 -3.213 13.649 1.00 94.62 92 LEU A CA 1
ATOM 721 C C . LEU A 1 92 ? -7.984 -4.355 13.482 1.00 94.62 92 LEU A C 1
ATOM 723 O O . LEU A 1 92 ? -6.794 -4.197 13.755 1.00 94.62 92 LEU A O 1
ATOM 727 N N . MET A 1 93 ? -8.468 -5.491 12.989 1.00 93.56 93 MET A N 1
ATOM 728 C CA . MET A 1 93 ? -7.622 -6.590 12.543 1.00 93.56 93 MET A CA 1
ATOM 729 C C . MET A 1 93 ? -7.673 -6.657 11.020 1.00 93.56 93 MET A C 1
ATOM 731 O O . MET A 1 93 ? -8.754 -6.748 10.442 1.00 93.56 93 MET A O 1
ATOM 735 N N . ILE A 1 94 ? -6.506 -6.630 10.376 1.00 91.44 94 ILE A N 1
ATOM 736 C CA . ILE A 1 94 ? -6.388 -6.731 8.919 1.00 91.44 94 ILE A CA 1
ATOM 737 C C . ILE A 1 94 ? -5.551 -7.943 8.520 1.00 91.44 94 ILE A C 1
ATOM 739 O O . ILE A 1 94 ? -4.578 -8.300 9.185 1.00 91.44 94 ILE A O 1
ATOM 743 N N . ASP A 1 95 ? -5.914 -8.555 7.395 1.00 89.38 95 ASP A N 1
ATOM 744 C CA . ASP A 1 95 ? -5.072 -9.525 6.701 1.00 89.38 95 ASP A CA 1
ATOM 745 C C . ASP A 1 95 ? -4.102 -8.760 5.789 1.00 89.38 95 ASP A C 1
ATOM 747 O O . ASP A 1 95 ? -4.452 -8.350 4.679 1.00 89.38 95 ASP A O 1
ATOM 751 N N . ASN A 1 96 ? -2.869 -8.565 6.263 1.00 89.25 96 ASN A N 1
ATOM 752 C CA . ASN A 1 96 ? -1.835 -7.813 5.542 1.00 89.25 96 ASN A CA 1
ATOM 753 C C . ASN A 1 96 ? -1.408 -8.476 4.214 1.00 89.25 96 ASN A C 1
ATOM 755 O O . ASN A 1 96 ? -0.642 -7.893 3.458 1.00 89.25 96 ASN A O 1
ATOM 759 N N . THR A 1 97 ? -1.893 -9.687 3.908 1.00 86.81 97 THR A N 1
ATOM 760 C CA . THR A 1 97 ? -1.668 -10.339 2.605 1.00 86.81 97 THR A CA 1
ATOM 761 C C . THR A 1 97 ? -2.676 -9.917 1.534 1.00 86.81 97 THR A C 1
ATOM 763 O O . THR A 1 97 ? -2.551 -10.331 0.383 1.00 86.81 97 THR A O 1
ATOM 766 N N . LYS A 1 98 ? -3.691 -9.123 1.903 1.00 88.25 98 LYS A N 1
ATOM 767 C CA . LYS A 1 98 ? -4.797 -8.720 1.017 1.00 88.25 98 LYS A CA 1
ATOM 768 C C . LYS A 1 98 ? -5.174 -7.246 1.112 1.00 88.25 98 LYS A C 1
ATOM 770 O O . LYS A 1 98 ? -5.875 -6.759 0.233 1.00 88.25 98 LYS A O 1
ATOM 775 N N . ILE A 1 99 ? -4.750 -6.554 2.166 1.00 91.94 99 ILE A N 1
ATOM 776 C CA . ILE A 1 99 ? -5.160 -5.178 2.446 1.00 91.94 99 ILE A CA 1
ATOM 777 C C . ILE A 1 99 ? -3.925 -4.281 2.502 1.00 91.94 99 ILE A C 1
ATOM 779 O O . ILE A 1 99 ? -3.052 -4.472 3.348 1.00 91.94 99 ILE A O 1
ATOM 783 N N . MET A 1 100 ? -3.887 -3.271 1.632 1.00 94.56 100 MET A N 1
ATOM 784 C CA . MET A 1 100 ? -3.029 -2.102 1.826 1.00 94.56 100 MET A CA 1
ATOM 785 C C . MET A 1 100 ? -3.689 -1.157 2.828 1.00 94.56 100 MET A C 1
ATOM 787 O O . MET A 1 100 ? -4.912 -1.038 2.872 1.00 94.56 100 MET A O 1
ATOM 791 N N . HIS A 1 101 ? -2.883 -0.467 3.626 1.00 94.25 101 HIS A N 1
ATOM 792 C CA . HIS A 1 101 ? -3.368 0.531 4.569 1.00 94.25 101 HIS A CA 1
ATOM 793 C C . HIS A 1 101 ? -2.507 1.790 4.499 1.00 94.25 101 HIS A C 1
ATOM 795 O O . HIS A 1 101 ? -1.338 1.752 4.121 1.00 94.25 101 HIS A O 1
ATOM 801 N N . GLY A 1 102 ? -3.106 2.913 4.873 1.00 92.56 102 GLY A N 1
ATOM 802 C CA . GLY A 1 102 ? -2.460 4.215 4.890 1.00 92.56 102 GLY A CA 1
ATOM 803 C C . GLY A 1 102 ? -3.091 5.108 5.945 1.00 92.56 102 GLY A C 1
ATOM 804 O O . GLY A 1 102 ? -3.871 4.661 6.790 1.00 92.56 102 GLY A O 1
ATOM 805 N N . ARG A 1 103 ? -2.745 6.392 5.912 1.00 93.00 103 ARG A N 1
ATOM 806 C CA . ARG A 1 103 ? -3.254 7.369 6.870 1.00 93.00 103 ARG A CA 1
ATOM 807 C C . ARG A 1 103 ? -3.499 8.701 6.176 1.00 93.00 103 ARG A C 1
ATOM 809 O O . ARG A 1 103 ? -2.620 9.197 5.478 1.00 93.00 103 ARG A O 1
ATOM 816 N N . ARG A 1 104 ? -4.658 9.313 6.428 1.00 92.19 104 ARG A N 1
ATOM 817 C CA . ARG A 1 104 ? -4.910 10.713 6.063 1.00 92.19 104 ARG A CA 1
ATOM 818 C C . ARG A 1 104 ? -4.101 11.660 6.943 1.00 92.19 104 ARG A C 1
ATOM 820 O O . ARG A 1 104 ? -3.705 11.315 8.061 1.00 92.19 104 ARG A O 1
ATOM 827 N N . ASN A 1 105 ? -3.869 12.872 6.456 1.00 90.88 105 ASN A N 1
ATOM 828 C CA . ASN A 1 105 ? -3.325 13.915 7.311 1.00 90.88 105 ASN A CA 1
ATOM 829 C C . ASN A 1 105 ? -4.262 14.163 8.514 1.00 90.88 105 ASN A C 1
ATOM 831 O O . ASN A 1 105 ? -5.474 14.001 8.392 1.00 90.88 105 ASN A O 1
ATOM 835 N N . PHE A 1 106 ? -3.711 14.521 9.672 1.00 89.31 106 PHE A N 1
ATOM 836 C CA . PHE A 1 106 ? -4.491 14.836 10.873 1.00 89.31 106 PHE A CA 1
ATOM 837 C C . PHE A 1 106 ? -3.822 15.974 11.643 1.00 89.31 106 PHE A C 1
ATOM 839 O O . PHE A 1 106 ? -2.611 16.154 11.552 1.00 89.31 106 PHE A O 1
ATOM 846 N N . THR A 1 107 ? -4.610 16.717 12.417 1.00 90.44 107 THR A N 1
ATOM 847 C CA . THR A 1 107 ? -4.135 17.827 13.264 1.00 90.44 107 THR A CA 1
ATOM 848 C C . THR A 1 107 ? -4.269 17.537 14.760 1.00 90.44 107 THR A C 1
ATOM 850 O O . THR A 1 107 ? -3.863 18.349 15.580 1.00 90.44 107 THR A O 1
ATOM 853 N N . ASP A 1 108 ? -4.866 16.401 15.129 1.00 87.56 10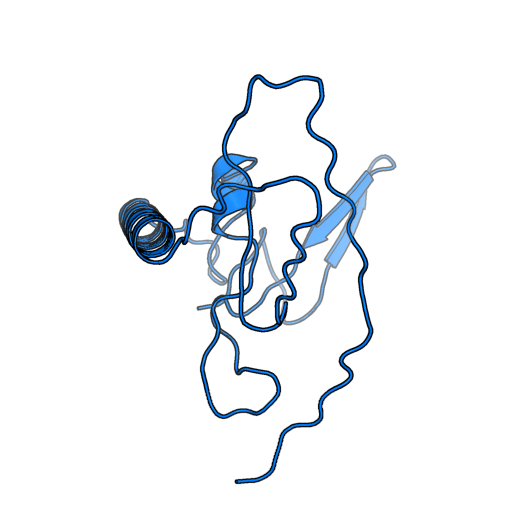8 ASP A N 1
ATOM 854 C CA . ASP A 1 108 ? -5.041 15.993 16.523 1.00 87.56 108 ASP A CA 1
ATOM 855 C C . ASP A 1 108 ? -3.729 15.475 17.132 1.00 87.56 108 ASP A C 1
ATOM 857 O O . ASP A 1 108 ? -3.265 14.378 16.819 1.00 87.56 108 ASP A O 1
ATOM 861 N N . GLU A 1 109 ? -3.160 16.252 18.049 1.00 87.81 109 GLU A N 1
ATOM 862 C CA . GLU A 1 109 ? -1.924 15.924 18.764 1.00 87.81 109 GLU A CA 1
ATOM 863 C C . GLU A 1 109 ? -2.094 14.819 19.823 1.00 87.81 109 GLU A C 1
ATOM 865 O O . GLU A 1 109 ? -1.108 14.287 20.329 1.00 87.81 109 GLU A O 1
ATOM 870 N N . LYS A 1 110 ? -3.331 14.446 20.180 1.00 89.38 110 LYS A N 1
ATOM 871 C CA . LYS A 1 110 ? -3.622 13.445 21.224 1.00 89.38 110 LYS A CA 1
ATOM 872 C C . LYS A 1 110 ? -3.946 12.059 20.663 1.00 89.38 110 LYS A C 1
ATOM 874 O O . LYS A 1 110 ? -4.193 11.121 21.430 1.00 89.38 110 LYS A O 1
ATOM 879 N N . ARG A 1 111 ? -3.930 11.902 19.338 1.00 90.31 111 ARG A N 1
ATOM 880 C CA . ARG A 1 111 ? -4.255 10.647 18.657 1.00 90.31 111 ARG A CA 1
ATOM 881 C C . ARG A 1 111 ? -3.140 9.614 18.825 1.00 90.31 111 ARG A C 1
ATOM 883 O O . ARG A 1 111 ? -2.078 9.731 18.223 1.00 90.31 111 ARG A O 1
ATOM 890 N N . ASN A 1 112 ? -3.426 8.541 19.561 1.00 92.88 112 ASN A N 1
ATOM 891 C CA . ASN A 1 112 ? -2.515 7.410 19.746 1.00 92.88 112 ASN A CA 1
ATOM 892 C C . ASN A 1 112 ? -3.091 6.140 19.109 1.00 92.88 112 ASN A C 1
ATOM 894 O O . ASN A 1 112 ? -4.198 5.727 19.447 1.00 92.88 112 ASN A O 1
ATOM 898 N N . ILE A 1 113 ? -2.330 5.515 18.205 1.00 93.38 113 ILE A N 1
ATOM 899 C CA . ILE A 1 113 ? -2.638 4.201 17.626 1.00 93.38 113 ILE A CA 1
ATOM 900 C C . ILE A 1 113 ? -1.492 3.252 17.942 1.00 93.38 113 ILE A C 1
ATOM 902 O O . ILE A 1 113 ? -0.337 3.544 17.641 1.00 93.38 113 ILE A O 1
ATOM 906 N N . TYR A 1 114 ? -1.834 2.101 18.511 1.00 95.62 114 TYR A N 1
ATOM 907 C CA . TYR A 1 114 ? -0.894 1.025 18.792 1.00 95.62 114 TYR A CA 1
ATOM 908 C C . TYR A 1 114 ? -1.051 -0.072 17.741 1.00 95.62 114 TYR A C 1
ATOM 910 O O . TYR A 1 114 ? -2.167 -0.411 17.351 1.00 95.62 114 TYR A O 1
ATOM 918 N N . ILE A 1 115 ? 0.072 -0.626 17.287 1.00 95.25 115 ILE A N 1
ATOM 919 C CA . ILE A 1 115 ? 0.110 -1.659 16.248 1.00 95.25 115 ILE A CA 1
ATOM 920 C C . ILE A 1 115 ? 0.775 -2.904 16.823 1.00 95.25 115 ILE A C 1
ATOM 922 O O . ILE A 1 115 ? 1.760 -2.817 17.557 1.00 95.25 115 ILE A O 1
ATOM 926 N N . ARG A 1 116 ? 0.253 -4.075 16.454 1.00 94.12 116 ARG A N 1
ATOM 927 C CA . ARG A 1 116 ? 0.891 -5.365 16.702 1.00 94.12 116 ARG A CA 1
ATOM 928 C C . ARG A 1 116 ? 0.914 -6.176 15.417 1.00 94.12 116 ARG A C 1
ATOM 930 O O . ARG A 1 116 ? -0.119 -6.355 14.779 1.00 94.12 116 ARG A O 1
ATOM 937 N N . LEU A 1 117 ? 2.089 -6.697 15.082 1.00 92.06 117 LEU A N 1
ATOM 938 C CA . LEU A 1 117 ? 2.253 -7.673 14.014 1.00 92.06 117 LEU A CA 1
ATOM 939 C C . LEU A 1 117 ? 2.170 -9.081 14.597 1.00 92.06 117 LEU A C 1
ATOM 941 O O . LEU A 1 117 ? 2.683 -9.353 15.685 1.00 92.06 117 LEU A O 1
ATOM 945 N N . CYS A 1 118 ? 1.521 -9.968 13.858 1.00 86.06 118 CYS A N 1
ATOM 946 C CA . CYS A 1 118 ? 1.336 -11.357 14.240 1.00 86.06 118 CYS A CA 1
ATOM 947 C C . CYS A 1 118 ? 1.753 -12.253 13.077 1.00 86.06 118 CYS A C 1
ATOM 949 O O . CYS A 1 118 ? 1.485 -11.937 11.916 1.00 86.06 118 CYS A O 1
ATOM 951 N N . SER A 1 119 ? 2.354 -13.400 13.393 1.00 82.31 119 SER A N 1
ATOM 952 C CA . SER A 1 119 ? 2.476 -14.481 12.418 1.00 82.31 119 SER A CA 1
ATOM 953 C C . SER A 1 119 ? 1.080 -14.904 11.952 1.00 82.31 119 SER A C 1
ATOM 955 O O . SER A 1 119 ? 0.133 -14.868 12.746 1.00 82.31 119 SER A O 1
ATOM 957 N N . PRO A 1 120 ? 0.922 -15.312 10.686 1.00 70.12 120 PRO A N 1
ATOM 958 C CA . PRO A 1 120 ? -0.380 -15.695 10.173 1.00 70.12 120 PRO A CA 1
ATOM 959 C C . PRO A 1 120 ? -0.926 -16.914 10.930 1.00 70.12 120 PRO A C 1
ATOM 961 O O . PRO A 1 120 ? -0.425 -18.026 10.778 1.00 70.12 120 PRO A O 1
ATOM 964 N N . ALA A 1 121 ? -1.971 -16.697 11.730 1.00 66.31 121 ALA A N 1
ATOM 965 C CA . ALA A 1 121 ? -2.584 -17.729 12.569 1.00 66.31 121 ALA A CA 1
ATOM 966 C C . ALA A 1 121 ? -3.560 -18.645 11.807 1.00 66.31 121 ALA A C 1
ATOM 968 O O . ALA A 1 121 ? -3.930 -19.703 12.306 1.00 66.31 121 ALA A O 1
ATOM 969 N N . PHE A 1 122 ? -3.974 -18.255 10.596 1.00 65.44 122 PHE A N 1
ATOM 970 C CA . PHE A 1 122 ? -4.963 -18.983 9.802 1.00 65.44 122 PHE A CA 1
ATOM 971 C C . PHE A 1 122 ? -4.292 -19.703 8.631 1.00 65.44 122 PHE A C 1
ATOM 973 O O . PHE A 1 122 ? -3.513 -19.105 7.879 1.00 65.44 122 PHE A O 1
ATOM 980 N N . SER A 1 123 ? -4.567 -20.998 8.485 1.00 67.50 123 SER A N 1
ATOM 981 C CA . SER A 1 123 ? -4.187 -21.784 7.313 1.00 67.50 123 SER A CA 1
ATOM 982 C C . SER A 1 123 ? -5.145 -21.509 6.156 1.00 67.50 123 SER A C 1
ATOM 984 O O . SER A 1 123 ? -6.265 -21.031 6.343 1.00 67.50 123 SER A O 1
ATOM 986 N N . CYS A 1 124 ? -4.702 -21.808 4.937 1.00 70.25 124 CYS A N 1
ATOM 987 C CA . CYS A 1 124 ? -5.603 -21.848 3.798 1.00 70.25 124 CYS A CA 1
ATOM 988 C C . CYS A 1 124 ? -6.619 -22.966 4.031 1.00 70.25 124 CYS A C 1
ATOM 990 O O . CYS A 1 124 ? -6.262 -24.143 3.984 1.00 70.25 124 CYS A O 1
ATOM 992 N N . LEU A 1 125 ? -7.865 -22.595 4.329 1.00 59.97 125 LEU A N 1
ATOM 993 C CA . LEU A 1 125 ? -8.978 -23.535 4.340 1.00 59.97 125 LEU A CA 1
ATOM 994 C C . LEU A 1 125 ? -9.076 -24.118 2.927 1.00 59.97 125 LEU A C 1
ATOM 996 O O . LEU A 1 125 ? -9.290 -23.378 1.967 1.00 59.97 125 LEU A O 1
ATOM 1000 N N . LYS A 1 126 ? -8.857 -25.429 2.794 1.00 50.50 126 LYS A N 1
ATOM 1001 C CA . LYS A 1 126 ? -9.230 -26.155 1.580 1.00 50.50 126 LYS A CA 1
ATOM 1002 C C . LYS A 1 126 ? -10.758 -26.132 1.538 1.00 50.50 126 LYS A C 1
ATOM 1004 O O . LYS A 1 126 ? -11.375 -26.784 2.378 1.00 50.50 126 LYS A O 1
ATOM 1009 N N . MET A 1 127 ? -11.336 -25.308 0.665 1.00 46.69 127 MET A N 1
ATOM 1010 C CA . MET A 1 127 ? -12.727 -25.496 0.245 1.00 46.69 127 MET A CA 1
ATOM 1011 C C . MET A 1 127 ? -12.794 -26.683 -0.706 1.00 46.69 127 MET A C 1
ATOM 1013 O O . MET A 1 127 ? -11.836 -26.833 -1.500 1.00 46.69 127 MET A O 1
#

pLDDT: mean 82.93, std 16.92, range [31.62, 97.94]

Sequence (127 aa):
MNICTQPISEGLGKQIINDDSVRIEYIFSAVTSSRCGNHQVFINSILPTMQLNPEVLRFEDDSEIPADVMKELNEIAERLTTEMAWQKGDILMIDNTKIMHGRRNFTDEKRNIYIRLCSPAFSCLKM

InterPro domains:
  IPR003819 TauD/TfdA-like domain [PF02668] (44-113)
  IPR042098 Glutarate 2-hydroxylase superfamily [G3DSA:3.60.130.10] (5-119)

Radius of gyration: 18.07 Å; chains: 1; bounding box: 44×44×42 Å

Secondary structure (DSSP, 8-state):
-EEESS--SSS--EEEEETTEEEEE--EESSEE-TTSSSEE--SSHHHHHHH-GGG-EETTSPBPPHHHHHHHHHHHHHHPPP----TT------TTT----------TT-----------------

Foldseek 3Di:
DKKKQDDDDDDDFDWDDDPNDTDTMGIDDQWDAFPQRPDIARQDCQLVCCVVPQNRIAHRVRHHDDPVNNVVVVVVCVVPDDDDPDDPPDDDDDDSSHDDDDDDDDDDPPDDDDDDDDDPPDDNPDD

Organism: NCBI:txid1725252